Protein 2IC6 (pdb70)

Radius of gyration: 25.02 Å; Cα contacts (8 Å, |Δi|>4): 95; chains: 2; bounding box: 59×15×78 Å

B-factor: mean 16.03, std 6.86, range [6.57, 61.22]

Structure (mmCIF, N/CA/C/O backbone):
data_2IC6
#
_entry.id   2IC6
#
_cell.length_a   28.116
_cell.length_b   49.521
_cell.length_c   100.554
_cell.angle_alpha   90.000
_cell.angle_beta   90.000
_cell.angle_gamma   90.000
#
_symmetry.space_group_name_H-M   'P 21 21 21'
#
loop_
_entity.id
_entity.type
_entity.pdbx_description
1 polymer 'Nucleocapsid protein'
2 water water
#
loop_
_atom_site.group_PDB
_atom_site.id
_atom_site.type_symbol
_atom_site.label_atom_id
_atom_site.label_alt_id
_atom_site.label_comp_id
_atom_site.label_asym_id
_atom_site.label_entity_id
_atom_site.label_seq_id
_atom_site.pdbx_PDB_ins_code
_atom_site.Cartn_x
_atom_site.Cartn_y
_atom_site.Cartn_z
_atom_site.occupancy
_atom_site.B_iso_or_equiv
_atom_site.auth_seq_id
_atom_site.auth_comp_id
_atom_site.auth_asym_id
_atom_site.auth_atom_id
_atom_site.pdbx_PDB_model_num
ATOM 1 N N . SER A 1 5 ? -30.927 19.240 70.426 1.00 30.51 2 SER A N 1
ATOM 2 C CA . SER A 1 5 ? -30.555 17.835 70.090 1.00 26.92 2 SER A CA 1
ATOM 3 C C . SER A 1 5 ? -30.794 17.185 68.730 1.00 23.11 2 SER A C 1
ATOM 4 O O . SER A 1 5 ? -30.260 17.684 67.765 1.00 19.43 2 SER A O 1
ATOM 7 N N . THR A 1 6 ? -31.626 16.149 68.582 1.00 22.20 3 THR A N 1
ATOM 8 C CA . THR A 1 6 ? -31.818 15.515 67.270 1.00 20.02 3 THR A CA 1
ATOM 9 C C . THR A 1 6 ? -32.318 16.499 66.188 1.00 16.28 3 THR A C 1
ATOM 10 O O . THR A 1 6 ? -31.826 16.491 65.033 1.00 16.79 3 THR A O 1
ATOM 14 N N . LEU A 1 7 ? -33.343 17.277 66.494 1.00 15.19 4 LEU A N 1
ATOM 15 C CA . LEU A 1 7 ? -33.878 18.221 65.523 1.00 14.46 4 LEU A CA 1
ATOM 16 C C . LEU A 1 7 ? -32.833 19.246 65.139 1.00 13.18 4 LEU A C 1
ATOM 17 O O . LEU A 1 7 ? -32.732 19.630 63.973 1.00 13.60 4 LEU A O 1
ATOM 22 N N . LYS A 1 8 ? -32.064 19.755 66.106 1.00 13.99 5 LYS A N 1
ATOM 23 C CA . LYS A 1 8 ? -31.025 20.715 65.761 1.00 14.15 5 LYS A CA 1
ATOM 24 C C . LYS A 1 8 ? -29.972 20.049 64.861 1.00 14.34 5 LYS A C 1
ATOM 25 O O . LYS A 1 8 ? -29.463 20.712 63.934 1.00 15.11 5 LYS A O 1
ATOM 31 N N . GLU A 1 9 ? -29.637 18.775 65.113 1.00 14.56 6 GLU A N 1
ATOM 32 C CA . GLU A 1 9 ? -28.651 18.099 64.282 1.00 16.97 6 GLU A CA 1
ATOM 33 C C . GLU A 1 9 ? -29.113 18.043 62.841 1.00 14.51 6 GLU A C 1
ATOM 34 O O . GLU A 1 9 ? -28.319 18.284 61.917 1.00 14.73 6 GLU A O 1
ATOM 40 N N . VAL A 1 10 ? -30.367 17.705 62.641 1.00 12.88 7 VAL A N 1
ATOM 41 C CA . V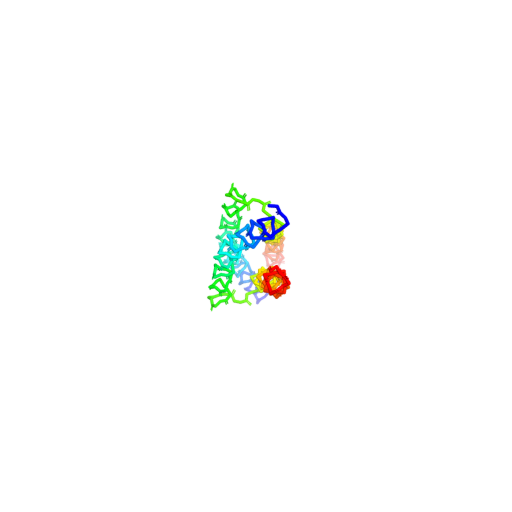AL A 1 10 ? -30.946 17.628 61.300 1.00 13.68 7 VAL A CA 1
ATOM 42 C C . VAL A 1 10 ? -30.941 18.998 60.673 1.00 12.77 7 VAL A C 1
ATOM 43 O O . VAL A 1 10 ? -30.575 19.152 59.504 1.00 13.15 7 VAL A O 1
ATOM 47 N N . GLN A 1 11 ? -31.406 20.027 61.412 1.00 12.97 8 GLN A N 1
ATOM 48 C CA . GLN A 1 11 ? -31.323 21.389 60.879 1.00 13.00 8 GLN A CA 1
ATOM 49 C C . GLN A 1 11 ? -29.938 21.809 60.462 1.00 13.38 8 GLN A C 1
ATOM 50 O O . GLN A 1 11 ? -29.778 22.404 59.400 1.00 13.58 8 GLN A O 1
ATOM 60 N N . ASP A 1 12 ? -28.900 21.527 61.250 1.00 13.96 9 ASP A N 1
ATOM 61 C CA . ASP A 1 12 ? -27.542 21.885 60.869 1.00 15.33 9 ASP A CA 1
ATOM 62 C C . ASP A 1 12 ? -27.117 21.141 59.640 1.00 14.82 9 ASP A C 1
ATOM 63 O O . ASP A 1 12 ? -26.392 21.692 58.821 1.00 15.32 9 ASP A O 1
ATOM 68 N N . ASN A 1 13 ? -27.542 19.888 59.507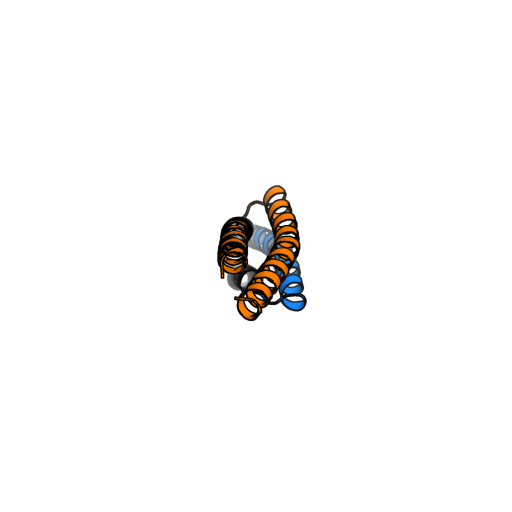 1.00 14.84 10 ASN A N 1
ATOM 69 C CA . ASN A 1 13 ? -27.204 19.139 58.311 1.00 14.00 10 ASN A CA 1
ATOM 70 C C . ASN A 1 13 ? -27.906 19.705 57.082 1.00 12.97 10 ASN A C 1
ATOM 71 O O . ASN A 1 13 ? -27.321 19.763 56.007 1.00 13.34 10 ASN A O 1
ATOM 76 N N . ILE A 1 14 ? -29.140 20.169 57.223 1.00 12.26 11 ILE A N 1
ATOM 77 C CA . ILE A 1 14 ? -29.832 20.825 56.136 1.00 12.35 11 ILE A CA 1
ATOM 78 C C . ILE A 1 14 ? -29.016 22.052 55.782 1.00 12.46 11 ILE A C 1
ATOM 79 O O . ILE A 1 14 ? -28.779 22.312 54.615 1.00 12.56 11 ILE A O 1
ATOM 84 N N . THR A 1 15 ? -28.612 22.854 56.758 1.00 12.48 12 THR A N 1
ATOM 85 C CA . THR A 1 15 ? -27.759 24.052 56.414 1.00 13.11 12 THR A CA 1
ATOM 86 C C . THR A 1 15 ? -26.518 23.710 55.646 1.00 13.63 12 THR A C 1
ATOM 87 O O . THR A 1 15 ? -26.185 24.396 54.660 1.00 13.95 12 THR A O 1
ATOM 91 N N . LEU A 1 16 ? -25.754 22.741 56.083 1.00 13.75 13 LEU A N 1
ATOM 92 C CA . LEU A 1 16 ? -24.520 22.366 55.425 1.00 14.52 13 LEU A CA 1
ATOM 93 C C . LEU A 1 16 ? -24.843 21.957 54.017 1.00 13.48 13 LEU A C 1
ATOM 94 O O . LEU A 1 16 ? -24.137 22.358 53.081 1.00 14.73 13 LEU A O 1
ATOM 99 N N . HIS A 1 17 ? -25.927 21.187 53.844 1.00 11.90 14 HIS A N 1
ATOM 100 C CA . HIS A 1 17 ? -26.277 20.769 52.487 1.00 12.21 14 HIS A CA 1
ATOM 101 C C . HIS A 1 17 ? -26.789 21.917 51.617 1.00 10.40 14 HIS A C 1
ATOM 102 O O . HIS A 1 17 ? -26.469 21.908 50.419 1.00 11.16 14 HIS A O 1
ATOM 109 N N . GLU A 1 18 ? -27.553 22.853 52.187 1.00 10.45 15 GLU A N 1
ATOM 110 C CA . GLU A 1 18 ? -27.991 23.999 51.427 1.00 10.94 15 GLU A CA 1
ATOM 111 C C . GLU A 1 18 ? -26.805 24.838 50.975 1.00 10.62 15 GLU A C 1
ATOM 112 O O . GLU A 1 18 ? -26.761 25.357 49.844 1.00 10.50 15 GLU A O 1
ATOM 118 N N . GLN A 1 19 ? -25.803 25.001 51.834 1.00 10.37 16 GLN A N 1
ATOM 119 C CA . GLN A 1 19 ? -24.605 25.740 51.471 1.00 10.12 16 GLN A CA 1
ATOM 120 C C . GLN A 1 19 ? -23.863 25.029 50.355 1.00 10.65 16 GLN A C 1
ATOM 121 O O . GLN A 1 19 ? -23.424 25.672 49.375 1.00 10.33 16 GLN A O 1
ATOM 127 N N . ARG A 1 20 ? -23.701 23.697 50.468 1.00 10.48 17 ARG A N 1
ATOM 128 C CA . ARG A 1 20 ? -23.022 22.949 49.423 1.00 11.11 17 ARG A CA 1
ATOM 129 C C . ARG A 1 20 ? -23.839 23.004 48.102 1.00 9.01 17 ARG A C 1
ATOM 130 O O . ARG A 1 20 ? -23.263 23.023 47.052 1.00 10.67 17 ARG A O 1
ATOM 138 N N . LEU A 1 21 ? -25.152 23.046 48.208 1.00 9.45 18 LEU A N 1
ATOM 139 C CA . LEU A 1 21 ? -25.980 23.170 47.011 1.00 9.33 18 LEU A CA 1
ATOM 140 C C . LEU A 1 21 ? -25.672 24.488 46.296 1.00 8.65 18 LEU A C 1
ATOM 141 O O . LEU A 1 21 ? -25.580 24.526 45.075 1.00 9.01 18 LEU A O 1
ATOM 146 N N . VAL A 1 22 ? -25.549 25.582 47.031 1.00 8.87 19 VAL A N 1
ATOM 147 C CA . VAL A 1 22 ? -25.230 26.870 46.392 1.00 8.88 19 VAL A CA 1
ATOM 148 C C . VAL A 1 22 ? -23.880 26.792 45.662 1.00 8.87 19 VAL A C 1
ATOM 149 O O . VAL A 1 22 ? -23.758 27.220 44.512 1.00 8.98 19 VAL A O 1
ATOM 153 N N . THR A 1 23 ? -22.824 26.290 46.307 1.00 8.89 20 THR A N 1
ATOM 154 C CA . THR A 1 23 ? -21.546 26.282 45.674 1.00 9.44 20 THR A CA 1
ATOM 155 C C . THR A 1 23 ? -21.518 25.301 44.507 1.00 8.89 20 THR A C 1
ATOM 156 O O . THR A 1 23 ? -20.939 25.613 43.426 1.00 9.96 20 THR A O 1
ATOM 160 N N . THR A 1 24 ? -22.142 24.146 44.655 1.00 9.20 21 THR A N 1
ATOM 161 C CA . THR A 1 24 ? -22.200 23.177 43.571 1.00 9.50 21 THR A CA 1
ATOM 162 C C . THR A 1 24 ? -23.014 23.701 42.410 1.00 8.60 21 THR A C 1
ATOM 163 O O . THR A 1 24 ? -22.678 23.474 41.237 1.00 9.54 21 THR A O 1
ATOM 170 N N . ARG A 1 25 ? -24.095 24.415 42.681 1.00 8.59 22 ARG A N 1
ATOM 171 C CA . ARG A 1 25 ? -24.881 25.020 41.611 1.00 9.18 22 ARG A CA 1
ATOM 172 C C . ARG A 1 25 ? -24.090 26.087 40.881 1.00 9.28 22 ARG A C 1
ATOM 173 O O . ARG A 1 25 ? -24.271 26.243 39.660 1.00 10.04 22 ARG A O 1
ATOM 181 N N . GLN A 1 26 ? -23.219 26.814 41.546 1.00 9.15 23 GLN A N 1
ATOM 182 C CA . GLN A 1 26 ? -22.379 27.782 40.819 1.00 9.68 23 GLN A CA 1
ATOM 183 C C . GLN A 1 26 ? -21.449 27.050 39.865 1.00 9.71 23 GLN A C 1
ATOM 184 O O . GLN A 1 26 ? -21.256 27.451 38.725 1.00 10.27 23 GLN A O 1
ATOM 190 N N . LYS A 1 27 ? -20.856 25.958 40.335 1.00 9.20 24 LYS A N 1
ATOM 191 C CA . LYS A 1 27 ? -20.005 25.141 39.480 1.00 9.85 24 LYS A CA 1
ATOM 192 C C . LYS A 1 27 ? -20.790 24.581 38.282 1.00 8.99 24 LYS A C 1
ATOM 193 O O . LYS A 1 27 ? -20.280 24.503 37.177 1.00 10.35 24 LYS A O 1
ATOM 201 N N . LEU A 1 28 ? -22.049 24.210 38.513 1.00 8.74 25 LEU A N 1
ATOM 202 C CA . LEU A 1 28 ? -22.903 23.796 37.419 1.00 8.63 25 LEU A CA 1
ATOM 203 C C . LEU A 1 28 ? -23.139 24.919 36.422 1.00 9.11 25 LEU A C 1
ATOM 204 O O . LEU A 1 28 ? -23.046 24.689 35.213 1.00 9.83 25 LEU A O 1
ATOM 209 N N . LYS A 1 29 ? -23.435 26.124 36.900 1.00 10.30 26 LYS A N 1
ATOM 210 C CA . LYS A 1 29 ? -23.664 27.259 35.994 1.00 11.61 26 LYS A CA 1
ATOM 211 C C . LYS A 1 29 ? -22.438 27.484 35.127 1.00 13.23 26 LYS A C 1
ATOM 212 O O . LYS A 1 29 ? -22.582 27.724 33.918 1.00 15.31 26 LYS A O 1
ATOM 218 N N . ASP A 1 30 ? -21.245 27.404 35.710 1.00 12.43 27 ASP A N 1
ATOM 219 C CA . ASP A 1 30 ? -20.023 27.567 34.941 1.00 14.07 27 ASP A CA 1
ATOM 220 C C . ASP A 1 30 ? -19.949 26.494 33.850 1.00 12.73 27 ASP A C 1
ATOM 221 O O . ASP A 1 30 ? -19.566 26.773 32.693 1.00 13.88 27 ASP A O 1
ATOM 226 N N . ALA A 1 31 ? -20.221 25.232 34.227 1.00 10.87 28 ALA A N 1
ATOM 227 C CA . ALA A 1 31 ? -20.112 24.142 33.260 1.00 10.09 28 ALA A CA 1
ATOM 228 C C . ALA A 1 31 ? -21.184 24.271 32.159 1.00 10.79 28 ALA A C 1
ATOM 229 O O . ALA A 1 31 ? -20.870 23.941 30.984 1.00 11.58 28 ALA A O 1
ATOM 231 N N . GLU A 1 32 ? -22.382 24.722 32.481 1.00 11.11 29 GLU A N 1
ATOM 232 C CA . GLU A 1 32 ? -23.427 24.866 31.449 1.00 12.82 29 GLU A CA 1
ATOM 233 C C . GLU A 1 32 ? -23.031 25.892 30.421 1.00 14.04 29 GLU A C 1
ATOM 234 O O . GLU A 1 32 ? -23.219 25.711 29.244 1.00 15.25 29 GLU A O 1
ATOM 240 N N . ARG A 1 33 ? -22.477 26.987 30.889 1.00 14.86 30 ARG A N 1
ATOM 241 C CA . ARG A 1 33 ? -22.089 28.062 29.995 1.00 15.55 30 ARG A CA 1
ATOM 242 C C . ARG A 1 33 ? -21.007 27.602 29.061 1.00 15.92 30 ARG A C 1
ATOM 243 O O . ARG A 1 33 ? -21.036 27.903 27.860 1.00 16.83 30 ARG A O 1
ATOM 251 N N . ALA A 1 34 ? -20.051 26.824 29.571 1.00 15.35 31 ALA A N 1
ATOM 252 C CA . ALA A 1 34 ? -18.958 26.310 28.723 1.00 15.28 31 ALA A CA 1
ATOM 253 C C . ALA A 1 34 ? -19.507 25.450 27.609 1.00 14.57 31 ALA A C 1
ATOM 254 O O . ALA A 1 34 ? -19.053 25.518 26.447 1.00 16.23 31 ALA A O 1
ATOM 256 N N . VAL A 1 35 ? -20.492 24.607 27.877 1.00 13.73 32 VAL A N 1
ATOM 257 C CA . VAL A 1 35 ? -21.100 23.736 26.885 1.00 13.69 32 VAL A CA 1
ATOM 258 C C . VAL A 1 35 ? -21.945 24.545 25.899 1.00 14.98 32 VAL A C 1
ATOM 259 O O . VAL A 1 35 ? -21.920 24.217 24.675 1.00 17.75 32 VAL A O 1
ATOM 263 N N . GLU A 1 36 ? -22.653 25.574 26.358 1.00 16.59 33 GLU A N 1
ATOM 264 C CA . GLU A 1 36 ? -23.422 26.456 25.486 1.00 18.99 33 GLU A CA 1
ATOM 265 C C . GLU A 1 36 ? -22.580 27.072 24.413 1.00 20.46 33 GLU A C 1
ATOM 266 O O . GLU A 1 36 ? -23.005 27.191 23.268 1.00 21.82 33 GLU A O 1
ATOM 272 N N . LEU A 1 37 ? -21.379 27.496 24.782 1.00 20.30 34 LEU A N 1
ATOM 273 C CA . LEU A 1 37 ? -20.451 28.110 23.851 1.00 20.92 34 LEU A CA 1
ATOM 274 C C . LEU A 1 37 ? -19.603 27.083 23.037 1.00 20.11 34 LEU A C 1
ATOM 275 O O . LEU A 1 37 ? -19.274 27.356 21.900 1.00 21.98 34 LEU A O 1
ATOM 280 N N . ASP A 1 38 ? -19.242 25.910 23.595 1.00 18.49 35 ASP A N 1
ATOM 281 C CA . ASP A 1 38 ? -18.439 24.886 22.881 1.00 18.12 35 ASP A CA 1
ATOM 282 C C . ASP A 1 38 ? -18.784 23.502 23.418 1.00 15.40 35 ASP A C 1
ATOM 283 O O . ASP A 1 38 ? -18.210 23.089 24.471 1.00 15.46 35 ASP A O 1
ATOM 288 N N . PRO A 1 39 ? -19.763 22.832 22.833 1.00 15.74 36 PRO A N 1
ATOM 289 C CA . PRO A 1 39 ? -20.216 21.5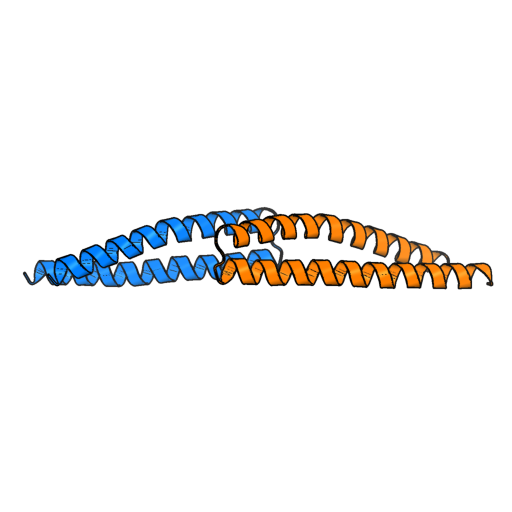47 23.379 1.00 15.07 36 PRO A CA 1
ATOM 290 C C . PRO A 1 39 ? -19.337 20.418 23.003 1.00 14.47 36 PRO A C 1
ATOM 291 O O . PRO A 1 39 ? -19.797 19.405 22.481 1.00 16.24 36 PRO A O 1
ATOM 295 N N . ASP A 1 40 ? -18.049 20.501 23.371 1.00 14.43 37 ASP A N 1
ATOM 296 C CA . ASP A 1 40 ? -17.109 19.410 23.103 1.00 14.66 37 ASP A CA 1
ATOM 297 C C . ASP A 1 40 ? -17.241 18.329 24.157 1.00 13.68 37 ASP A C 1
ATOM 298 O O . ASP A 1 40 ? -17.929 18.473 25.176 1.00 13.58 37 ASP A O 1
ATOM 303 N N . ASP A 1 41 ? -16.605 17.206 23.907 1.00 14.58 38 ASP A N 1
ATOM 304 C CA . ASP A 1 41 ? -16.810 16.061 24.752 1.00 14.13 38 ASP A CA 1
ATOM 305 C C . ASP A 1 41 ? -16.363 16.323 26.174 1.00 12.94 38 ASP A C 1
ATOM 306 O O . ASP A 1 41 ? -17.025 15.869 27.130 1.00 14.53 38 ASP A O 1
ATOM 311 N N . VAL A 1 42 ? -15.217 16.991 26.354 1.00 11.99 39 VAL A N 1
ATOM 312 C CA . VAL A 1 42 ? -14.752 17.263 27.704 1.00 12.04 39 VAL A CA 1
ATOM 313 C C . VAL A 1 42 ? -15.734 18.173 28.441 1.00 10.81 39 VAL A C 1
ATOM 314 O O . VAL A 1 42 ? -16.049 17.937 29.615 1.00 11.01 39 VAL A O 1
ATOM 318 N N . ASN A 1 43 ? -16.172 19.247 27.811 1.00 10.37 40 ASN A N 1
ATOM 319 C CA . ASN A 1 43 ? -17.141 20.138 28.435 1.00 11.05 40 ASN A CA 1
ATOM 320 C C . ASN A 1 43 ? -18.453 19.439 28.742 1.00 10.44 40 ASN A C 1
ATOM 321 O O . ASN A 1 43 ? -19.026 19.654 29.834 1.00 10.27 40 ASN A O 1
ATOM 326 N N . LYS A 1 44 ? -18.911 18.522 27.871 1.00 10.70 41 LYS A N 1
ATOM 327 C CA . LYS A 1 44 ? -20.136 17.765 28.160 1.00 12.23 41 LYS A CA 1
ATOM 328 C C . LYS A 1 44 ? -19.951 16.837 29.349 1.00 11.79 41 LYS A C 1
ATOM 329 O O . LYS A 1 44 ? -20.858 16.679 30.151 1.00 12.39 41 LYS A O 1
ATOM 335 N N . SER A 1 45 ? -18.755 16.240 29.486 1.00 12.06 42 SER A N 1
ATOM 336 C CA . SER A 1 45 ? -18.507 15.402 30.612 1.00 12.63 42 SER A CA 1
ATOM 337 C C . SER A 1 45 ? -18.464 16.200 31.930 1.00 11.19 42 SER A C 1
ATOM 338 O O . SER A 1 45 ? -19.038 15.775 32.954 1.00 11.41 42 SER A O 1
ATOM 343 N N . THR A 1 46 ? -17.846 17.362 31.938 1.00 10.57 43 THR A N 1
ATOM 344 C CA . THR A 1 46 ? -17.810 18.203 33.112 1.00 9.95 43 THR A CA 1
ATOM 345 C C . THR A 1 46 ? -19.256 18.528 33.522 1.00 9.44 43 THR A C 1
ATOM 346 O O . THR A 1 46 ? -19.623 18.466 34.683 1.00 9.56 43 THR A O 1
ATOM 350 N N . LEU A 1 47 ? -20.050 18.903 32.544 1.00 9.66 44 LEU A N 1
ATOM 351 C CA . LEU A 1 47 ? -21.448 19.240 32.789 1.00 9.67 44 LEU A CA 1
ATOM 352 C C . LEU A 1 47 ? -22.247 18.053 33.373 1.00 9.03 44 LEU A C 1
ATOM 353 O O . LEU A 1 47 ? -23.007 18.235 34.345 1.00 9.14 44 LEU A O 1
ATOM 358 N N . GLN A 1 48 ? -22.076 16.886 32.800 1.00 9.95 45 GLN A N 1
ATOM 359 C CA . GLN A 1 48 ? -22.734 15.689 33.303 1.00 10.27 45 GLN A CA 1
ATOM 360 C C . GLN A 1 48 ? -22.425 15.492 34.777 1.00 9.44 45 GLN A C 1
ATOM 361 O O . GLN A 1 48 ? -23.318 15.197 35.575 1.00 10.15 45 GLN A O 1
ATOM 367 N N . SER A 1 49 ? -21.152 15.623 35.146 1.00 9.33 46 SER A N 1
ATOM 368 C CA . SER A 1 49 ? -20.760 15.453 36.516 1.00 9.00 46 SER A CA 1
ATOM 369 C C . SER A 1 49 ? -21.338 16.513 37.449 1.00 8.67 46 SER A C 1
ATOM 370 O O . SER A 1 49 ? -21.802 16.203 38.553 1.00 9.54 46 SER A O 1
ATOM 373 N N . ARG A 1 50 ? -21.283 17.780 37.064 1.00 8.17 47 ARG A N 1
ATOM 374 C CA . ARG A 1 50 ? -21.813 18.837 37.902 1.00 8.28 47 ARG A CA 1
ATOM 375 C C . ARG A 1 50 ? -23.329 18.671 38.074 1.00 8.32 47 ARG A C 1
ATOM 376 O O . ARG A 1 50 ? -23.847 18.961 39.147 1.00 9.08 47 ARG A O 1
ATOM 384 N N . ARG A 1 51 ? -24.026 18.264 37.021 1.00 8.20 48 ARG A N 1
ATOM 385 C CA . ARG A 1 51 ? -25.477 18.018 37.112 1.00 8.41 48 ARG A CA 1
ATOM 386 C C . ARG A 1 51 ? -25.753 16.980 38.158 1.00 8.44 48 ARG A C 1
ATOM 387 O O . ARG A 1 51 ? -26.661 17.104 38.984 1.00 8.93 48 ARG A O 1
ATOM 395 N N . ALA A 1 52 ? -25.020 15.872 38.128 1.00 9.07 49 ALA A N 1
ATOM 396 C CA . ALA A 1 52 ? -25.267 14.770 39.063 1.00 9.37 49 ALA A CA 1
ATOM 397 C C . ALA A 1 52 ? -25.009 15.207 40.479 1.00 8.73 49 ALA A C 1
ATOM 398 O O . ALA A 1 52 ? -25.691 14.784 41.420 1.00 9.83 49 ALA A O 1
ATOM 400 N N . ALA A 1 53 ? -23.978 16.032 40.696 1.00 8.95 50 ALA A N 1
ATOM 401 C CA . ALA A 1 53 ? -23.662 16.496 42.022 1.00 9.27 50 ALA A CA 1
ATOM 402 C C . ALA A 1 53 ? -24.800 17.357 42.579 1.00 9.00 50 ALA A C 1
ATOM 403 O O . ALA A 1 53 ? -25.166 17.197 43.776 1.00 9.02 50 ALA A O 1
ATOM 405 N N . VAL A 1 54 ? -25.314 18.260 41.780 1.00 7.80 51 VAL A N 1
ATOM 406 C CA . VAL A 1 54 ? -26.434 19.079 42.220 1.00 8.12 51 VAL A CA 1
ATOM 407 C C . VAL A 1 54 ? -27.666 18.263 42.516 1.00 8.13 51 VAL A C 1
ATOM 408 O O . VAL A 1 54 ? -28.317 18.429 43.549 1.00 8.24 51 VAL A O 1
ATOM 412 N N . SER A 1 55 ? -28.006 17.355 41.616 1.00 8.23 52 SER A N 1
ATOM 413 C CA . SER A 1 55 ? -29.197 16.540 41.806 1.00 9.30 52 SER A CA 1
ATOM 414 C C . SER A 1 55 ? -29.092 15.646 43.017 1.00 8.96 52 SER A C 1
ATOM 415 O O . SER A 1 55 ? -30.072 15.500 43.747 1.00 9.27 52 SER A O 1
ATOM 422 N N . ALA A 1 56 ? -27.901 15.099 43.260 1.00 8.66 53 ALA A N 1
ATOM 423 C CA . ALA A 1 56 ? -27.718 14.269 44.425 1.00 9.41 53 ALA A CA 1
ATOM 424 C C . ALA A 1 56 ? -27.896 15.058 45.707 1.00 9.14 53 ALA A C 1
ATOM 425 O O . ALA A 1 56 ? -28.484 14.567 46.682 1.00 9.56 53 ALA A O 1
ATOM 427 N N . LEU A 1 57 ? -27.433 16.305 45.729 1.00 8.85 54 LEU A N 1
ATOM 428 C CA . LEU A 1 57 ? -27.651 17.175 46.905 1.00 9.47 54 LEU A CA 1
ATOM 429 C C . LEU A 1 57 ? -29.109 17.510 47.100 1.00 8.93 54 LEU A C 1
ATOM 430 O O . LEU A 1 57 ? -29.597 17.492 48.226 1.00 9.15 54 LEU A O 1
ATOM 435 N N . GLU A 1 58 ? -29.803 17.777 46.011 1.00 8.34 55 GLU A N 1
ATOM 436 C CA . GLU A 1 58 ? -31.206 18.082 46.118 1.00 8.85 55 GLU A CA 1
ATOM 437 C C . GLU A 1 58 ? -31.966 16.848 46.655 1.00 9.13 55 GLU A C 1
ATOM 438 O O . GLU A 1 58 ? -32.865 16.988 47.516 1.00 9.78 55 GLU A O 1
ATOM 444 N N . THR A 1 59 ? -31.632 15.649 46.218 1.00 8.68 56 THR A N 1
ATOM 445 C CA . THR A 1 59 ? -32.256 14.464 46.742 1.00 10.22 56 THR A CA 1
ATOM 446 C C . THR A 1 59 ? -32.051 14.322 48.227 1.00 9.07 56 THR A C 1
ATOM 447 O O . THR A 1 59 ? -32.991 14.044 48.976 1.00 10.45 56 THR A O 1
ATOM 451 N N . LYS A 1 60 ? -30.815 14.441 48.658 1.00 9.29 57 LYS A N 1
ATOM 452 C CA . L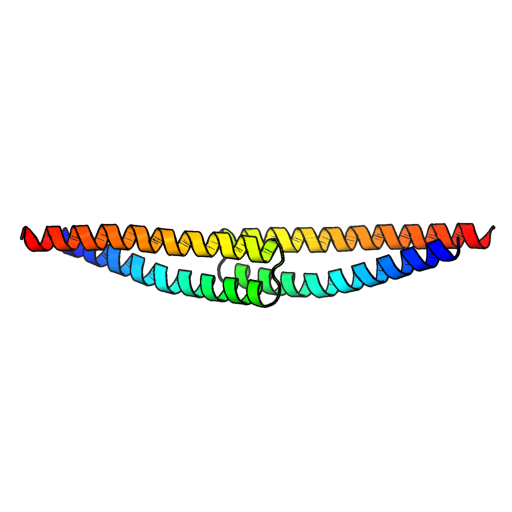YS A 1 60 ? -30.504 14.345 50.055 1.00 10.11 57 LYS A CA 1
ATOM 453 C C . LYS A 1 60 ? -31.205 15.402 50.886 1.00 10.08 57 LYS A C 1
ATOM 454 O O . LYS A 1 60 ? -31.781 15.093 51.931 1.00 10.94 57 LYS A O 1
ATOM 460 N N . LEU A 1 61 ? -31.259 16.641 50.406 1.00 9.79 58 LEU A N 1
ATOM 461 C CA . LEU A 1 61 ? -32.024 17.680 51.066 1.00 10.41 58 LEU A CA 1
ATOM 462 C C . LEU A 1 61 ? -33.480 17.387 51.190 1.00 10.13 58 LEU A C 1
ATOM 463 O O . LEU A 1 61 ? -34.083 17.659 52.236 1.00 11.41 58 LEU A O 1
ATOM 468 N N . GLY A 1 62 ? -34.066 16.827 50.160 1.00 10.53 59 GLY A N 1
ATOM 469 C CA . GLY A 1 62 ? -35.481 16.501 50.255 1.00 11.83 59 GLY A CA 1
ATOM 470 C C . GLY A 1 62 ? -35.750 15.468 51.332 1.00 11.79 59 GLY A C 1
ATOM 471 O O . GLY A 1 62 ? -36.759 15.565 52.036 1.00 13.36 59 GLY A O 1
ATOM 472 N N . GLU A 1 63 ? -34.871 14.483 51.452 1.00 11.19 60 GLU A N 1
ATOM 473 C CA . GLU A 1 63 ? -34.981 13.484 52.502 1.00 12.14 60 GLU A CA 1
ATOM 474 C C . GLU A 1 63 ? -34.864 14.128 53.877 1.00 11.16 60 GLU A C 1
ATOM 475 O O . GLU A 1 63 ? -35.702 13.861 54.761 1.00 12.37 60 GLU A O 1
ATOM 481 N N . LEU A 1 64 ? -33.839 14.943 54.080 1.00 10.46 61 LEU A N 1
ATOM 482 C CA . LEU A 1 64 ? -33.625 15.594 55.334 1.00 10.35 61 LEU A CA 1
ATOM 483 C C . LEU A 1 64 ? -34.850 16.468 55.728 1.00 9.97 61 LEU A C 1
ATOM 484 O O . LEU A 1 64 ? -35.308 16.458 56.870 1.00 11.53 61 LEU A O 1
ATOM 489 N N . LYS A 1 65 ? -35.381 17.220 54.765 1.00 10.18 62 LYS A N 1
ATOM 490 C CA . LYS A 1 65 ? -36.456 18.132 55.046 1.00 10.70 62 LYS A CA 1
ATOM 491 C C . LYS A 1 65 ? -37.733 17.366 55.394 1.00 10.42 62 LYS A C 1
ATOM 492 O O . LYS A 1 65 ? -38.483 17.743 56.320 1.00 11.39 62 LYS A O 1
ATOM 498 N N . ARG A 1 66 ? -38.028 16.295 54.674 1.00 10.69 63 ARG A N 1
ATOM 499 C CA . ARG A 1 66 ? -39.218 15.483 55.006 1.00 11.61 63 ARG A CA 1
ATOM 500 C C . ARG A 1 66 ? -39.075 14.880 56.380 1.00 10.92 63 ARG A C 1
ATOM 501 O O . ARG A 1 66 ? -40.066 14.763 57.139 1.00 11.91 63 ARG A O 1
ATOM 509 N N . GLU A 1 67 ? -37.887 14.412 56.729 1.00 10.19 64 GLU A N 1
ATOM 510 C CA . GLU A 1 67 ? -37.672 13.833 58.076 1.00 9.95 64 GLU A CA 1
ATOM 511 C C . GLU A 1 67 ? -37.788 14.894 59.150 1.00 10.60 64 GLU A C 1
ATOM 512 O O . GLU A 1 67 ? -38.381 14.640 60.200 1.00 11.06 64 GLU A O 1
ATOM 518 N N . LEU A 1 68 ? -37.220 16.096 58.962 1.00 10.96 65 LEU A N 1
ATOM 519 C CA . LEU A 1 68 ? -37.392 17.144 59.957 1.00 11.25 65 LEU A CA 1
ATOM 520 C C . LEU A 1 68 ? -38.864 17.501 60.157 1.00 11.17 65 LEU A C 1
ATOM 521 O O . LEU A 1 68 ? -39.284 17.730 61.298 1.00 12.03 65 LEU A O 1
ATOM 526 N N . ALA A 1 69 ? -39.648 17.545 59.083 1.00 11.72 66 ALA A N 1
ATOM 527 C CA . ALA A 1 69 ? -41.062 17.808 59.193 1.00 12.19 66 ALA A CA 1
ATOM 528 C C . ALA A 1 69 ? -41.708 16.786 60.146 1.00 12.30 66 ALA A C 1
ATOM 529 O O . ALA A 1 69 ? -42.513 17.145 61.025 1.00 14.16 66 ALA A O 1
ATOM 531 N N . ASP A 1 70 ? -41.401 15.517 59.973 1.00 12.04 67 ASP A N 1
ATOM 532 C CA . ASP A 1 70 ? -41.943 14.475 60.821 1.00 12.65 67 ASP A CA 1
ATOM 533 C C . ASP A 1 70 ? -41.350 14.513 62.246 1.00 12.70 67 ASP A C 1
ATOM 534 O O . ASP A 1 70 ? -42.078 14.284 63.246 1.00 15.38 67 ASP A O 1
ATOM 543 N N . LEU A 1 71 ? -40.100 14.853 62.430 1.00 12.66 68 LEU A N 1
ATOM 544 C CA . LEU A 1 71 ? -39.537 15.040 63.765 1.00 13.34 68 LEU A CA 1
ATOM 545 C C . LEU A 1 71 ? -40.309 16.129 64.536 1.00 13.95 68 LEU A C 1
ATOM 546 O O . LEU A 1 71 ? -40.648 15.973 65.718 1.00 15.34 68 LEU A O 1
ATOM 551 N N . ILE A 1 72 ? -40.586 17.237 63.855 1.00 13.91 69 ILE A N 1
ATOM 552 C CA . ILE A 1 72 ? -41.345 18.358 64.439 1.00 14.33 69 ILE A CA 1
ATOM 553 C C . ILE A 1 72 ? -42.752 17.869 64.788 1.00 15.12 69 ILE A C 1
ATOM 554 O O . ILE A 1 72 ? -43.248 18.127 65.885 1.00 16.52 69 ILE A O 1
ATOM 559 N N . ALA A 1 73 ? -43.446 17.213 63.861 1.00 14.54 70 ALA A N 1
ATOM 560 C CA . ALA A 1 73 ? -44.825 16.808 64.118 1.00 16.38 70 ALA A CA 1
ATOM 561 C C . ALA A 1 73 ? -44.899 15.891 65.349 1.00 16.32 70 ALA A C 1
ATOM 562 O O . ALA A 1 73 ? -45.802 15.984 66.177 1.00 19.74 70 ALA A O 1
ATOM 564 N N . ALA A 1 74 ? -43.891 15.037 65.533 1.00 16.53 71 ALA A N 1
ATOM 565 C CA . ALA A 1 74 ? -43.925 14.090 66.615 1.00 17.04 71 ALA A CA 1
ATOM 566 C C . ALA A 1 74 ? -43.707 14.846 67.898 1.00 18.90 71 ALA A C 1
ATOM 567 O O . ALA A 1 74 ? -44.346 14.556 68.874 1.00 22.32 71 ALA A O 1
ATOM 569 N N . GLN A 1 75 ? -42.909 15.890 67.945 1.00 17.73 72 GLN A N 1
ATOM 570 C CA . GLN A 1 75 ? -42.650 16.628 69.166 1.00 18.74 72 GLN A CA 1
ATOM 571 C C . GLN A 1 75 ? -43.840 17.536 69.484 1.00 20.16 72 GLN A C 1
ATOM 572 O O . GLN A 1 75 ? -44.043 17.852 70.679 1.00 22.76 72 GLN A O 1
ATOM 578 N N . HIS B 1 3 ? 3.940 14.561 -5.788 1.00 21.17 0 HIS B N 1
ATOM 579 C CA . HIS B 1 3 ? 3.481 14.691 -4.364 1.00 17.45 0 HIS B CA 1
ATOM 580 C C . HIS B 1 3 ? 2.846 16.040 -4.065 1.00 15.91 0 HIS B C 1
ATOM 581 O O . HIS B 1 3 ? 2.571 16.368 -2.920 1.00 15.31 0 HIS B O 1
ATOM 588 N N . MET B 1 4 ? 2.580 16.846 -5.101 1.00 15.51 1 MET B N 1
ATOM 589 C CA . MET B 1 4 ? 2.173 18.228 -4.924 1.00 15.82 1 MET B CA 1
ATOM 590 C C . MET B 1 4 ? 0.824 18.322 -4.183 1.00 16.52 1 MET B C 1
ATOM 591 O O . MET B 1 4 ? 0.703 19.093 -3.236 1.00 15.50 1 MET B O 1
ATOM 596 N N . SER B 1 5 ? -0.179 17.533 -4.591 1.00 17.16 2 SER B N 1
ATOM 597 C CA . SER B 1 5 ? -1.486 17.583 -3.923 1.00 16.69 2 SER B CA 1
ATOM 598 C C . SER B 1 5 ? -1.406 17.107 -2.474 1.00 15.10 2 SER B C 1
ATOM 599 O O . SER B 1 5 ? -2.036 17.626 -1.540 1.00 15.22 2 SER B O 1
ATOM 602 N N . THR B 1 6 ? -0.602 16.116 -2.276 1.00 13.15 3 THR B N 1
ATOM 603 C CA . THR B 1 6 ? -0.395 15.584 -0.940 1.00 12.10 3 THR B CA 1
ATOM 604 C C . THR B 1 6 ? 0.282 16.592 -0.037 1.00 12.13 3 THR B C 1
ATOM 605 O O . THR B 1 6 ? -0.045 16.714 1.118 1.00 12.30 3 THR B O 1
ATOM 609 N N . LEU B 1 7 ? 1.236 17.320 -0.582 1.00 13.43 4 LEU B N 1
ATOM 610 C CA . LEU B 1 7 ? 1.960 18.374 0.142 1.00 13.83 4 LEU B CA 1
ATOM 611 C C . LEU B 1 7 ? 0.964 19.401 0.646 1.00 14.87 4 LEU B C 1
ATOM 612 O O . LEU B 1 7 ? 0.997 19.842 1.792 1.00 13.92 4 LEU B O 1
ATOM 617 N N . LYS B 1 8 ? 0.004 19.770 -0.195 1.00 14.98 5 LYS B N 1
ATOM 618 C CA . LYS B 1 8 ? -0.990 20.736 0.197 1.00 17.11 5 LYS B CA 1
ATOM 619 C C . LYS B 1 8 ? -1.886 20.212 1.298 1.00 14.59 5 LYS B C 1
ATOM 620 O O . LYS B 1 8 ? -2.211 20.924 2.237 1.00 17.00 5 LYS B O 1
ATOM 626 N N . GLU B 1 9 ? -2.301 18.934 1.195 1.00 14.39 6 GLU B N 1
ATOM 627 C CA . GLU B 1 9 ? -3.113 18.292 2.257 1.00 14.17 6 GLU B CA 1
ATOM 628 C C . GLU B 1 9 ? -2.367 18.310 3.592 1.00 11.91 6 GLU B C 1
ATOM 629 O O . GLU B 1 9 ? -2.964 18.591 4.615 1.00 12.32 6 GLU B O 1
ATOM 635 N N . VAL B 1 10 ? -1.111 17.965 3.586 1.00 10.56 7 VAL B N 1
ATOM 636 C CA . VAL B 1 10 ? -0.333 17.929 4.798 1.00 10.06 7 VAL B CA 1
ATOM 637 C C . VAL B 1 10 ? -0.140 19.331 5.359 1.00 10.29 7 VAL B C 1
ATOM 638 O O . VAL B 1 10 ? -0.308 19.545 6.580 1.00 10.37 7 VAL B O 1
ATOM 642 N N . GLN B 1 11 ? 0.157 20.312 4.510 1.00 10.87 8 GLN B N 1
ATOM 643 C CA . GLN B 1 11 ? 0.235 21.681 4.975 1.00 11.61 8 GLN B CA 1
ATOM 644 C C . GLN B 1 11 ? -1.074 22.135 5.620 1.00 11.66 8 GLN B C 1
ATOM 645 O O . GLN B 1 11 ? -1.074 22.758 6.701 1.00 11.71 8 GLN B O 1
ATOM 651 N N . ASP B 1 12 ? -2.210 21.823 5.011 1.00 11.42 9 ASP B N 1
ATOM 652 C CA . ASP B 1 12 ? -3.491 22.175 5.557 1.00 12.39 9 ASP B CA 1
ATOM 653 C C . ASP B 1 12 ? -3.774 21.463 6.875 1.00 11.04 9 ASP B C 1
ATOM 654 O O . ASP B 1 12 ? -4.376 22.026 7.786 1.00 11.96 9 ASP B O 1
ATOM 659 N N . ASN B 1 13 ? -3.350 20.205 6.958 1.00 11.43 10 ASN B N 1
ATOM 660 C CA . ASN B 1 13 ? -3.497 19.430 8.190 1.00 10.42 10 ASN B CA 1
ATOM 661 C C . ASN B 1 13 ? -2.658 20.038 9.317 1.00 9.88 10 ASN B C 1
ATOM 662 O O . ASN B 1 13 ? -3.077 20.115 10.480 1.00 10.35 10 ASN B O 1
ATOM 667 N N . ILE B 1 14 ? -1.473 20.495 9.004 1.00 9.74 11 ILE B N 1
ATOM 668 C CA . ILE B 1 14 ? -0.630 21.190 9.975 1.00 9.49 11 ILE B CA 1
ATOM 669 C C . ILE B 1 14 ? -1.333 22.467 10.430 1.00 9.51 11 ILE B C 1
ATOM 670 O O . ILE B 1 14 ? -1.430 22.697 11.640 1.00 10.12 11 ILE B O 1
ATOM 675 N N . THR B 1 15 ? -1.839 23.275 9.505 1.00 9.79 12 THR B N 1
ATOM 676 C CA . THR B 1 15 ? -2.545 24.496 9.883 1.00 10.29 12 THR B CA 1
ATOM 677 C C . THR B 1 15 ? -3.692 24.199 10.833 1.00 10.14 12 THR B C 1
ATOM 678 O O . THR B 1 15 ? -3.852 24.883 11.859 1.00 10.41 12 THR B O 1
ATOM 682 N N . LEU B 1 16 ? -4.513 23.191 10.492 1.00 9.85 13 LEU B N 1
ATOM 683 C CA . LEU B 1 16 ? -5.648 22.835 11.328 1.00 10.71 13 LEU B CA 1
ATOM 684 C C . LEU B 1 16 ? -5.184 22.441 12.718 1.00 10.20 13 LEU B C 1
ATOM 685 O O . LEU B 1 16 ? -5.782 22.858 13.714 1.00 10.99 13 LEU B O 1
ATOM 690 N N . HIS B 1 17 ? -4.116 21.628 12.812 1.00 10.07 14 HIS B N 1
ATOM 691 C CA . HIS B 1 17 ? -3.652 21.236 14.105 1.00 9.91 14 HIS B CA 1
ATOM 692 C C . HIS B 1 17 ? -2.999 22.348 14.885 1.00 9.71 14 HIS B C 1
ATOM 693 O O . HIS B 1 17 ? -3.090 22.367 16.123 1.00 10.36 14 HIS B O 1
ATOM 700 N N . GLU B 1 18 ? -2.359 23.296 14.214 1.00 9.43 15 GLU B N 1
ATOM 701 C CA . GLU B 1 18 ? -1.829 24.472 14.874 1.00 9.56 15 GLU B CA 1
ATOM 702 C C . GLU B 1 18 ? -2.962 25.298 15.501 1.00 9.49 15 GLU B C 1
ATOM 703 O O . GLU B 1 18 ? -2.876 25.748 16.638 1.00 10.36 15 GLU B O 1
ATOM 709 N N . GLN B 1 19 ? -4.052 25.483 14.762 1.00 9.74 16 GLN B N 1
ATOM 710 C CA . GLN B 1 19 ? -5.218 26.167 15.307 1.00 9.78 16 GLN B CA 1
ATOM 711 C C . GLN B 1 19 ? -5.772 25.409 16.489 1.00 10.07 16 GLN B C 1
ATOM 712 O O . GLN B 1 19 ? -6.057 26.013 17.543 1.00 10.95 16 GLN B O 1
ATOM 718 N N . ARG B 1 20 ? -5.951 24.110 16.346 1.00 9.73 17 ARG B N 1
ATOM 719 C CA . ARG B 1 20 ? -6.484 23.315 17.449 1.00 11.08 17 ARG B CA 1
ATOM 720 C C . ARG B 1 20 ? -5.592 23.424 18.677 1.00 10.44 17 ARG B C 1
ATOM 721 O O . ARG B 1 20 ? -6.085 23.434 19.813 1.00 11.13 17 ARG B O 1
ATOM 729 N N . LEU B 1 21 ? -4.271 23.455 18.499 1.00 10.17 18 LEU B N 1
ATOM 730 C CA . LEU B 1 21 ? -3.370 23.616 19.636 1.00 10.23 18 LEU B CA 1
ATOM 731 C C . LEU B 1 21 ? -3.614 24.940 20.332 1.00 10.19 18 LEU B C 1
ATOM 732 O O . LEU B 1 21 ? -3.689 24.977 21.559 1.00 11.21 18 LEU B O 1
ATOM 737 N N . VAL B 1 22 ? -3.713 26.044 19.603 1.00 10.26 19 VAL B N 1
ATOM 738 C CA . VAL B 1 22 ? -3.985 27.335 20.219 1.00 10.99 19 VAL B CA 1
ATOM 739 C C . VAL B 1 22 ? -5.308 27.303 20.975 1.00 11.10 19 VAL B C 1
ATOM 740 O O . VAL B 1 22 ? -5.392 27.718 22.139 1.00 12.70 19 VAL B O 1
ATOM 744 N N . THR B 1 23 ? -6.356 26.821 20.339 1.00 10.96 20 THR B N 1
ATOM 745 C CA . THR B 1 23 ? -7.666 26.789 20.912 1.00 12.11 20 THR B CA 1
ATOM 746 C C . THR B 1 23 ? -7.708 25.939 22.161 1.00 12.13 20 THR B C 1
ATOM 747 O O . THR B 1 23 ? -8.265 26.314 23.208 1.00 13.84 20 THR B O 1
ATOM 751 N N . THR B 1 24 ? -7.071 24.785 22.075 1.00 11.46 21 THR B N 1
ATOM 752 C CA . THR B 1 24 ? -7.095 23.858 23.212 1.00 11.27 21 THR B CA 1
ATOM 753 C C . THR B 1 24 ? -6.194 24.358 24.333 1.00 11.65 21 THR B C 1
ATOM 754 O O . THR B 1 24 ? -6.496 24.128 25.509 1.00 13.24 21 THR B O 1
ATOM 758 N N . ARG B 1 25 ? -5.082 25.003 24.014 1.00 12.53 22 ARG B N 1
ATOM 759 C CA . ARG B 1 25 ? -4.264 25.566 25.083 1.00 13.08 22 ARG B CA 1
ATOM 760 C C . ARG B 1 25 ? -5.034 26.609 25.893 1.00 13.43 22 ARG B C 1
ATOM 761 O O . ARG B 1 25 ? -4.805 26.726 27.092 1.00 14.19 22 ARG B O 1
ATOM 769 N N . GLN B 1 26 ? -5.951 27.374 25.283 1.00 13.94 23 GLN B N 1
ATOM 770 C CA . GLN B 1 26 ? -6.740 28.291 26.049 1.00 15.00 23 GLN B CA 1
ATOM 771 C C . GLN B 1 26 ? -7.670 27.560 27.010 1.00 13.90 23 GLN B C 1
ATOM 772 O O . GLN B 1 26 ? -7.789 27.956 28.183 1.00 14.98 23 GLN B O 1
ATOM 778 N N . LYS B 1 27 ? -8.296 26.479 26.535 1.00 12.24 24 LYS B N 1
ATOM 779 C CA . LYS B 1 27 ? -9.097 25.625 27.396 1.00 12.42 24 LYS B CA 1
ATOM 780 C C . LYS B 1 27 ? -8.253 25.043 28.530 1.00 12.20 24 LYS B C 1
ATOM 781 O O . LYS B 1 27 ? -8.699 24.895 29.667 1.00 13.00 24 LYS B O 1
ATOM 789 N N . LEU B 1 28 ? -7.028 24.632 28.234 1.00 11.66 25 LEU B N 1
ATOM 790 C CA . LEU B 1 28 ? -6.109 24.153 29.251 1.00 11.24 25 LEU B CA 1
ATOM 791 C C . LEU B 1 28 ? -5.810 25.191 30.303 1.00 11.60 25 LEU B C 1
ATOM 792 O O . LEU B 1 28 ? -5.849 24.861 31.507 1.00 11.58 25 LEU B O 1
ATOM 797 N N . LYS B 1 29 ? -5.534 26.428 29.913 1.00 13.19 26 LYS B N 1
ATOM 798 C CA . LYS B 1 29 ? -5.242 27.457 30.873 1.00 14.64 26 LYS B CA 1
ATOM 799 C C . LYS B 1 29 ? -6.397 27.642 31.839 1.00 13.73 26 LYS B C 1
ATOM 800 O O . LYS B 1 29 ? -6.208 27.760 33.053 1.00 14.68 26 LYS B O 1
ATOM 806 N N . ASP B 1 30 ? -7.597 27.640 31.332 1.00 13.40 27 ASP B N 1
ATOM 807 C CA . ASP B 1 30 ? -8.751 27.777 32.179 1.00 14.13 27 ASP B CA 1
ATOM 808 C C . ASP B 1 30 ? -8.911 26.612 33.123 1.00 13.55 27 ASP B C 1
ATOM 809 O O . ASP B 1 30 ? -9.260 26.791 34.274 1.00 13.63 27 ASP B O 1
ATOM 814 N N . ALA B 1 31 ? -8.704 25.392 32.622 1.00 11.86 28 ALA B N 1
ATOM 815 C CA . ALA B 1 31 ? -8.802 24.215 33.470 1.00 11.77 28 ALA B CA 1
ATOM 816 C C . ALA B 1 31 ? -7.711 24.186 34.556 1.00 11.19 28 ALA B C 1
ATOM 817 O O . ALA B 1 31 ? -7.965 23.732 35.675 1.00 12.06 28 ALA B O 1
ATOM 819 N N . GLU B 1 32 ? -6.510 24.629 34.221 1.00 11.14 29 GLU B N 1
ATOM 820 C CA . GLU B 1 32 ? -5.439 24.766 35.202 1.00 12.34 29 GLU B CA 1
ATOM 821 C C . GLU B 1 32 ? -5.863 25.654 36.348 1.00 13.93 29 GLU B C 1
ATOM 822 O O . GLU B 1 32 ? -5.670 25.364 37.531 1.00 13.97 29 GLU B O 1
ATOM 828 N N . ARG B 1 33 ? -6.404 26.824 35.988 1.00 14.88 30 ARG B N 1
ATOM 829 C CA . ARG B 1 33 ? -6.846 27.813 36.978 1.00 15.25 30 ARG B CA 1
ATOM 830 C C . ARG B 1 33 ? -7.941 27.261 37.880 1.00 14.73 30 ARG B C 1
ATOM 831 O O . ARG B 1 33 ? -7.916 27.476 39.084 1.00 15.38 30 ARG B O 1
ATOM 839 N N . ALA B 1 34 ? -8.882 26.512 37.315 1.00 14.09 31 ALA B N 1
ATOM 840 C CA . ALA B 1 34 ? -9.972 25.938 38.117 1.00 14.23 31 ALA B CA 1
ATOM 841 C C . ALA B 1 34 ? -9.400 25.004 39.204 1.00 13.69 31 ALA B C 1
ATOM 842 O O . ALA B 1 34 ? -9.882 25.016 40.334 1.00 14.20 31 ALA B O 1
ATOM 844 N N . VAL B 1 35 ? -8.426 24.185 38.866 1.00 12.30 32 VAL B N 1
ATOM 845 C CA . VAL B 1 35 ? -7.793 23.288 39.837 1.00 12.50 32 VAL B CA 1
ATOM 846 C C . VAL B 1 35 ? -6.945 24.003 40.853 1.00 13.15 32 VAL B C 1
ATOM 847 O O . VAL B 1 35 ? -6.976 23.641 42.043 1.00 14.44 32 VAL B O 1
ATOM 851 N N . GLU B 1 36 ? -6.248 25.050 40.440 1.00 14.78 33 GLU B N 1
ATOM 852 C CA . GLU B 1 36 ? -5.459 25.888 41.325 1.00 17.41 33 GLU B CA 1
ATOM 853 C C . GLU B 1 36 ? -6.374 26.449 42.398 1.00 17.39 33 GLU B C 1
ATOM 854 O O . GLU B 1 36 ? -6.006 26.480 43.571 1.00 19.92 33 GLU B O 1
ATOM 860 N N . LEU B 1 37 ? -7.608 26.839 42.033 1.00 16.83 34 LEU B N 1
ATOM 861 C CA . LEU B 1 37 ? -8.551 27.361 42.976 1.00 17.43 34 LEU B CA 1
ATOM 862 C C . LEU B 1 37 ? -9.263 26.342 43.826 1.00 16.97 34 LEU B C 1
ATOM 863 O O . LEU B 1 37 ? -9.475 26.580 45.013 1.00 19.59 34 LEU B O 1
ATOM 868 N N . ASP B 1 38 ? -9.671 25.224 43.239 1.00 15.75 35 ASP B N 1
ATOM 869 C CA . ASP B 1 38 ? -10.461 24.227 43.946 1.00 16.18 35 ASP B CA 1
ATOM 870 C C . ASP B 1 38 ? -10.242 22.890 43.251 1.00 15.39 35 ASP B C 1
ATOM 871 O O . ASP B 1 38 ? -10.892 22.558 42.196 1.00 15.28 35 ASP B O 1
ATOM 876 N N . PRO B 1 39 ? -9.332 22.087 43.749 1.00 13.88 36 PRO B N 1
ATOM 877 C CA . PRO B 1 39 ? -8.950 20.825 43.099 1.00 13.50 36 PRO B CA 1
ATOM 878 C C . PRO B 1 39 ? -9.850 19.663 43.394 1.00 14.37 36 PRO B C 1
ATOM 879 O O . PRO B 1 39 ? -9.378 18.612 43.804 1.00 14.99 36 PRO B O 1
ATOM 883 N N . ASP B 1 40 ? -11.107 19.767 43.013 1.00 14.23 37 ASP B N 1
ATOM 884 C CA . ASP B 1 40 ? -12.064 18.701 43.233 1.00 14.51 37 ASP B CA 1
ATOM 885 C C . ASP B 1 40 ? -11.949 17.702 42.101 1.00 13.45 37 ASP B C 1
ATOM 886 O O . ASP B 1 40 ? -11.264 17.913 41.114 1.00 14.40 37 ASP B O 1
ATOM 891 N N . ASP B 1 41 ? -12.667 16.589 42.259 1.00 14.97 38 ASP B N 1
ATOM 892 C CA . ASP B 1 41 ? -12.533 15.457 41.302 1.00 14.90 38 ASP B CA 1
ATOM 893 C C . ASP B 1 41 ? -12.896 15.906 39.904 1.00 13.34 38 ASP B C 1
ATOM 894 O O . ASP B 1 41 ? -12.213 15.574 38.941 1.00 13.61 38 ASP B O 1
ATOM 899 N N . VAL B 1 42 ? -13.955 16.692 39.754 1.00 12.63 39 VAL B N 1
ATOM 900 C CA . VAL B 1 42 ? -14.386 17.110 38.426 1.00 12.06 39 VAL B CA 1
ATOM 901 C C . VAL B 1 42 ? -13.356 18.035 37.781 1.00 10.36 39 VAL B C 1
ATOM 902 O O . VAL B 1 42 ? -13.016 17.844 36.622 1.00 11.75 39 VAL B O 1
ATOM 906 N N . ASN B 1 43 ? -12.865 19.010 38.518 1.00 10.91 40 ASN B N 1
ATOM 907 C CA . ASN B 1 43 ? -11.878 19.926 37.946 1.00 10.78 40 ASN B CA 1
ATOM 908 C C . ASN B 1 43 ? -10.587 19.169 37.583 1.00 10.34 40 ASN B C 1
ATOM 909 O O . ASN B 1 43 ? -9.963 19.464 36.569 1.00 10.09 40 ASN B O 1
ATOM 914 N N . LYS B 1 44 ? -10.189 18.183 38.387 1.00 11.40 41 LYS B N 1
ATOM 915 C CA . LYS B 1 44 ? -8.997 17.400 38.074 1.00 12.08 41 LYS B CA 1
ATOM 916 C C . LYS B 1 44 ? -9.186 16.570 36.855 1.00 11.41 41 LYS B C 1
ATOM 917 O O . LYS B 1 44 ? -8.283 16.437 36.043 1.00 11.95 41 LYS B O 1
ATOM 923 N N . SER B 1 45 ? -10.372 16.006 36.692 1.00 12.10 42 SER B N 1
ATOM 924 C CA . SER B 1 45 ? -10.651 15.208 35.491 1.00 13.15 42 SER B CA 1
ATOM 925 C C . SER B 1 45 ? -10.681 16.057 34.241 1.00 11.01 42 SER B C 1
ATOM 926 O O . SER B 1 45 ? -10.093 15.680 33.207 1.00 12.16 42 SER B O 1
ATOM 929 N N . THR B 1 46 ? -11.281 17.243 34.302 1.00 11.26 43 THR B N 1
ATOM 930 C CA . THR B 1 46 ? -11.290 18.175 33.191 1.00 11.06 43 THR B CA 1
ATOM 931 C C . THR B 1 46 ? -9.842 18.493 32.807 1.00 10.22 43 THR B C 1
ATOM 932 O O . THR B 1 46 ? -9.450 18.504 31.640 1.00 10.57 43 THR B O 1
ATOM 936 N N . LEU B 1 47 ? -9.031 18.798 33.829 1.00 10.17 44 LEU B N 1
ATOM 937 C CA . LEU B 1 47 ? -7.631 19.183 33.597 1.00 10.09 44 LEU B CA 1
ATOM 938 C C . LEU B 1 47 ? -6.833 18.058 32.956 1.00 10.01 44 LEU B C 1
ATOM 939 O O . LEU B 1 47 ? -6.059 18.277 32.027 1.00 10.35 44 LEU B O 1
ATOM 944 N N . GLN B 1 48 ? -6.973 16.837 33.472 1.00 10.39 45 GLN B N 1
ATOM 945 C CA . GLN B 1 48 ? -6.273 15.721 32.889 1.00 11.11 45 GLN B CA 1
ATOM 946 C C . GLN B 1 48 ? -6.638 15.571 31.417 1.00 10.64 45 GLN B C 1
ATOM 947 O O . GLN B 1 48 ? -5.751 15.355 30.572 1.00 10.94 45 GLN B O 1
ATOM 953 N N . SER B 1 49 ? -7.900 15.727 31.059 1.00 10.15 46 SER B N 1
ATOM 954 C CA . SER B 1 49 ? -8.293 15.594 29.673 1.00 10.67 46 SER B CA 1
ATOM 955 C C . SER B 1 49 ? -7.680 16.683 28.809 1.00 9.41 46 SER B C 1
ATOM 956 O O . SER B 1 49 ? -7.221 16.397 27.694 1.00 9.91 46 SER B O 1
ATOM 959 N N . ARG B 1 50 ? -7.725 17.932 29.256 1.00 9.58 47 ARG B N 1
ATOM 960 C CA . ARG B 1 50 ? -7.146 18.992 28.475 1.00 8.66 47 ARG B CA 1
ATOM 961 C C . ARG B 1 50 ? -5.638 18.827 28.333 1.00 9.14 47 ARG B C 1
ATOM 962 O O . ARG B 1 50 ? -5.081 19.118 27.280 1.00 9.55 47 ARG B O 1
ATOM 970 N N . ARG B 1 51 ? -4.938 18.424 29.394 1.00 9.48 48 ARG B N 1
ATOM 971 C CA . ARG B 1 51 ? -3.505 18.205 29.327 1.00 8.98 48 ARG B CA 1
ATOM 972 C C . ARG B 1 51 ? -3.178 17.157 28.301 1.00 9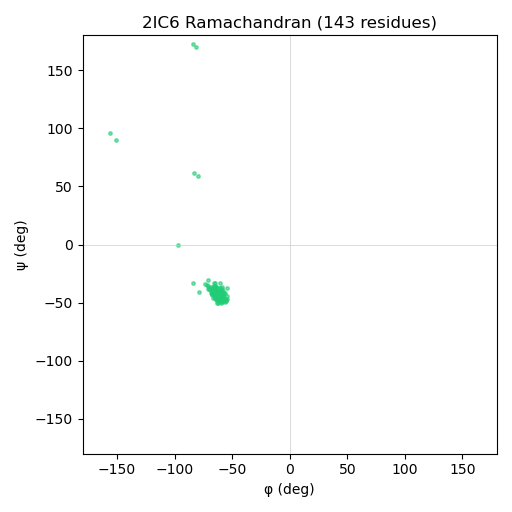.27 48 ARG B C 1
ATOM 973 O O . ARG B 1 51 ? -2.262 17.316 27.471 1.00 9.89 48 ARG B O 1
ATOM 981 N N . ALA B 1 52 ? -3.892 16.052 28.338 1.00 9.40 49 ALA B N 1
ATOM 982 C CA . ALA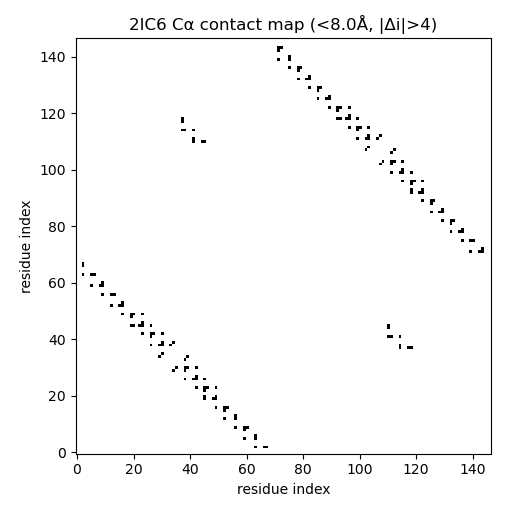 B 1 52 ? -3.654 14.970 27.427 1.00 9.69 49 ALA B CA 1
ATOM 983 C C . ALA B 1 52 ? -3.889 15.420 25.991 1.00 9.97 49 ALA B C 1
ATOM 984 O O . ALA B 1 52 ? -3.130 15.046 25.087 1.00 10.23 49 ALA B O 1
ATOM 986 N N . ALA B 1 53 ? -4.927 16.202 25.753 1.00 9.46 50 ALA B N 1
ATOM 987 C CA . ALA B 1 53 ? -5.231 16.660 24.422 1.00 9.67 50 ALA B CA 1
ATOM 988 C C . ALA B 1 53 ? -4.164 17.594 23.881 1.00 9.10 50 ALA B C 1
ATOM 989 O O . ALA B 1 53 ? -3.758 17.466 22.722 1.00 9.66 50 ALA B O 1
ATOM 991 N N . VAL B 1 54 ? -3.649 18.498 24.713 1.00 8.78 51 VAL B N 1
ATOM 992 C CA . VAL B 1 54 ? -2.584 19.388 24.300 1.00 8.97 51 VAL B CA 1
ATOM 993 C C . VAL B 1 54 ? -1.307 18.598 23.991 1.00 9.05 51 VAL B C 1
ATOM 994 O O . VAL B 1 54 ? -0.661 18.828 22.968 1.00 9.73 51 VAL B O 1
ATOM 998 N N . SER B 1 55 ? -0.956 17.668 24.868 1.00 9.52 52 SER B N 1
ATOM 999 C CA . SER B 1 55 ? 0.242 16.900 24.637 1.00 10.92 52 SER B CA 1
ATOM 1000 C C . SER B 1 55 ? 0.155 16.094 23.361 1.00 10.42 52 SER B C 1
ATOM 1001 O O . SER B 1 55 ? 1.122 16.009 22.582 1.00 11.41 52 SER B O 1
ATOM 1006 N N . ALA B 1 56 ? -1.008 15.520 23.093 1.00 10.39 53 ALA B N 1
ATOM 1007 C CA . ALA B 1 56 ? -1.241 14.770 21.857 1.00 11.18 53 ALA B CA 1
ATOM 1008 C C . ALA B 1 56 ? -1.169 15.640 20.619 1.00 10.55 53 ALA B C 1
ATOM 1009 O O . ALA B 1 56 ? -0.610 15.219 19.601 1.00 11.33 53 ALA B O 1
ATOM 1011 N N . LEU B 1 57 ? -1.674 16.860 20.688 1.00 9.67 54 LEU B N 1
ATOM 1012 C CA . LEU B 1 57 ? -1.561 17.792 19.577 1.00 10.11 54 LEU B CA 1
ATOM 1013 C C . LEU B 1 57 ? -0.094 18.174 19.306 1.00 9.46 54 LEU B C 1
ATOM 1014 O O . LEU B 1 57 ? 0.295 18.233 18.150 1.00 9.87 54 LEU B O 1
ATOM 1019 N N . GLU B 1 58 ? 0.661 18.422 20.345 1.00 9.53 55 GLU B N 1
ATOM 1020 C CA . GLU B 1 58 ? 2.078 18.725 20.184 1.00 10.18 55 GLU B CA 1
ATOM 1021 C C . GLU B 1 58 ? 2.764 17.540 19.497 1.00 10.55 55 GLU B C 1
ATOM 1022 O O . GLU B 1 58 ? 3.564 17.720 18.543 1.00 10.19 55 GLU B O 1
ATOM 1028 N N . THR B 1 59 ? 2.512 16.315 19.954 1.00 10.14 56 THR B N 1
ATOM 1029 C CA . THR B 1 59 ? 3.126 15.157 19.323 1.00 10.87 56 THR B CA 1
ATOM 1030 C C . THR B 1 59 ? 2.704 15.027 17.874 1.00 10.11 56 THR B C 1
ATOM 1031 O O . THR B 1 59 ? 3.584 14.767 17.001 1.00 11.08 56 THR B O 1
ATOM 1035 N N . LYS B 1 60 ? 1.422 15.194 17.591 1.00 10.24 57 LYS B N 1
ATOM 1036 C CA . LYS B 1 60 ? 0.924 15.071 16.241 1.00 10.54 57 LYS B CA 1
ATOM 1037 C C . LYS B 1 60 ? 1.566 16.106 15.345 1.00 9.58 57 LYS B C 1
ATOM 1038 O O . LYS B 1 60 ? 1.927 15.801 14.198 1.00 10.33 57 LYS B O 1
ATOM 1044 N N . LEU B 1 61 ? 1.686 17.348 15.786 1.00 9.75 58 LEU B N 1
ATOM 1045 C CA . LEU B 1 61 ? 2.306 18.388 14.973 1.00 9.68 58 LEU B CA 1
ATOM 1046 C C . LEU B 1 61 ? 3.742 18.021 14.658 1.00 9.55 58 LEU B C 1
ATOM 1047 O O . LEU B 1 61 ? 4.209 18.244 13.525 1.00 9.92 58 LEU B O 1
ATOM 1052 N N . GLY B 1 62 ? 4.492 17.451 15.595 1.00 9.70 59 GLY B N 1
ATOM 1053 C CA . GLY B 1 62 ? 5.855 17.058 15.291 1.00 10.68 59 GLY B CA 1
ATOM 1054 C C . GLY B 1 62 ? 5.907 15.991 14.234 1.00 10.36 59 GLY B C 1
ATOM 1055 O O . GLY B 1 62 ? 6.720 16.014 13.302 1.00 11.05 59 GLY B O 1
ATOM 1056 N N . GLU B 1 63 ? 4.980 15.043 14.310 1.00 10.36 60 GLU B N 1
ATOM 1057 C CA . GLU B 1 63 ? 4.908 13.973 13.308 1.00 10.79 60 GLU B CA 1
ATOM 1058 C C . GLU B 1 63 ? 4.518 14.513 11.940 1.00 9.77 60 GLU B C 1
ATOM 1059 O O . GLU B 1 63 ? 5.128 14.144 10.929 1.00 10.10 60 GLU B O 1
ATOM 1065 N N . LEU B 1 64 ? 3.548 15.437 11.890 1.00 9.50 61 LEU B N 1
ATOM 1066 C CA . LEU B 1 64 ? 3.121 15.997 10.618 1.00 9.25 61 LEU B CA 1
ATOM 1067 C C . LEU B 1 64 ? 4.251 16.801 9.988 1.00 9.78 61 LEU B C 1
ATOM 1068 O O . LEU B 1 64 ? 4.445 16.750 8.767 1.00 10.37 61 LEU B O 1
ATOM 1073 N N . LYS B 1 65 ? 4.992 17.561 10.772 1.00 9.28 62 LYS B N 1
ATOM 1074 C CA . LYS B 1 65 ? 6.105 18.337 10.241 1.00 10.11 62 LYS B CA 1
ATOM 1075 C C . LYS B 1 65 ? 7.179 17.466 9.702 1.00 9.47 62 LYS B C 1
ATOM 1076 O O . LYS B 1 65 ? 7.818 17.773 8.693 1.00 10.34 62 LYS B O 1
ATOM 1082 N N . ARG B 1 66 ? 7.434 16.310 10.322 1.00 10.06 63 ARG B N 1
ATOM 1083 C CA . ARG B 1 66 ? 8.400 15.366 9.795 1.00 10.88 63 ARG B CA 1
ATOM 1084 C C . ARG B 1 66 ? 7.874 14.734 8.472 1.00 10.35 63 ARG B C 1
ATOM 1085 O O . ARG B 1 66 ? 8.644 14.571 7.520 1.00 10.34 63 ARG B O 1
ATOM 1093 N N . GLU B 1 67 ? 6.588 14.432 8.414 1.00 10.04 64 GLU B N 1
ATOM 1094 C CA . GLU B 1 67 ? 6.005 13.954 7.162 1.00 10.25 64 GLU B CA 1
ATOM 1095 C C . GLU B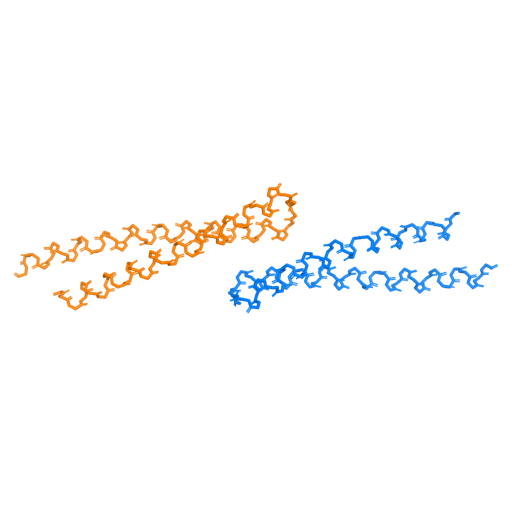 1 67 ? 6.165 14.993 6.067 1.00 9.57 64 GLU B C 1
ATOM 1096 O O . GLU B 1 67 ? 6.451 14.629 4.907 1.00 10.85 64 GLU B O 1
ATOM 1102 N N . LEU B 1 68 ? 5.944 16.245 6.375 1.00 9.67 65 LEU B N 1
ATOM 1103 C CA . LEU B 1 68 ? 6.116 17.315 5.400 1.00 9.36 65 LEU B CA 1
ATOM 1104 C C . LEU B 1 68 ? 7.546 17.358 4.896 1.00 8.86 65 LEU B C 1
ATOM 1105 O O . LEU B 1 68 ? 7.753 17.433 3.672 1.00 9.22 65 LEU B O 1
ATOM 1110 N N . ALA B 1 69 ? 8.514 17.276 5.790 1.00 9.42 66 ALA B N 1
ATOM 1111 C CA . ALA B 1 69 ? 9.897 17.288 5.354 1.00 9.79 66 ALA B CA 1
ATOM 1112 C C . ALA B 1 69 ? 10.178 16.110 4.458 1.00 8.69 66 ALA B C 1
ATOM 1113 O O . ALA B 1 69 ? 10.870 16.252 3.428 1.00 9.66 66 ALA B O 1
ATOM 1115 N N . ASP B 1 70 ? 9.664 14.941 4.798 1.00 9.50 67 ASP B N 1
ATOM 1116 C CA . ASP B 1 70 ? 9.903 13.741 3.958 1.00 10.64 67 ASP B CA 1
ATOM 1117 C C . ASP B 1 70 ? 9.241 13.897 2.594 1.00 9.79 67 ASP B C 1
ATOM 1118 O O . ASP B 1 70 ? 9.818 13.486 1.568 1.00 10.36 67 ASP B O 1
ATOM 1123 N N . LEU B 1 71 ? 8.033 14.469 2.527 1.00 9.89 68 LEU B N 1
ATOM 1124 C CA . LEU B 1 71 ? 7.354 14.676 1.279 1.00 10.50 68 LEU B CA 1
ATOM 1125 C C . LEU B 1 71 ? 8.081 15.670 0.402 1.00 9.95 68 LEU B C 1
ATOM 1126 O O . LEU B 1 71 ? 8.215 15.464 -0.811 1.00 10.86 68 LEU B O 1
ATOM 1135 N N . ILE B 1 72 ? 8.596 16.751 0.996 1.00 9.30 69 ILE B N 1
ATOM 1136 C CA . ILE B 1 72 ? 9.382 17.723 0.258 1.00 9.55 69 ILE B CA 1
ATOM 1137 C C . ILE B 1 72 ? 10.632 17.064 -0.316 1.00 9.62 69 ILE B C 1
ATOM 1138 O O . ILE B 1 72 ? 10.972 17.268 -1.493 1.00 10.77 69 ILE B O 1
ATOM 1143 N N . ALA B 1 73 ? 11.304 16.243 0.479 1.00 9.35 70 ALA B N 1
ATOM 1144 C CA . ALA B 1 73 ? 12.551 15.592 0.011 1.00 11.52 70 ALA B CA 1
ATOM 1145 C C . ALA B 1 73 ? 12.204 14.672 -1.137 1.00 12.79 70 ALA B C 1
ATOM 1146 O O . ALA B 1 73 ? 12.978 14.583 -2.120 1.00 12.71 70 ALA B O 1
ATOM 1148 N N . ALA B 1 74 ? 11.122 13.938 -1.055 1.00 11.65 71 ALA B N 1
ATOM 1149 C CA . ALA B 1 74 ? 10.733 13.044 -2.151 1.00 12.99 71 ALA B CA 1
ATOM 1150 C C . ALA B 1 74 ? 10.402 13.877 -3.393 1.00 12.94 71 ALA B C 1
ATOM 1151 O O . ALA B 1 74 ? 10.801 13.522 -4.515 1.00 14.64 71 ALA B O 1
ATOM 1153 N N . GLN B 1 75 ? 9.680 14.980 -3.251 1.00 11.83 72 GLN B N 1
ATOM 1154 C CA . GLN B 1 75 ? 9.351 15.830 -4.412 1.00 12.08 72 GLN B CA 1
ATOM 1155 C C . GLN B 1 75 ? 10.593 16.362 -5.072 1.00 11.37 72 GLN B C 1
ATOM 1156 O O . GLN B 1 75 ? 10.667 16.440 -6.296 1.00 12.41 72 GLN B O 1
ATOM 1162 N N . LYS B 1 76 ? 11.558 16.792 -4.259 1.00 11.19 73 LYS B N 1
ATOM 1163 C CA . LYS B 1 76 ? 12.800 17.334 -4.751 1.00 11.75 73 LYS B CA 1
ATOM 1164 C C . LYS B 1 76 ? 13.486 16.366 -5.712 1.00 12.83 73 LYS B C 1
ATOM 1165 O O . LYS B 1 76 ? 14.121 16.821 -6.656 1.00 14.46 73 LYS B O 1
ATOM 1171 N N . LEU B 1 77 ? 13.401 15.069 -5.429 1.00 11.64 74 LEU B N 1
ATOM 1172 C CA . LEU B 1 77 ? 14.077 14.044 -6.191 1.00 12.33 74 LEU B CA 1
ATOM 1173 C C . LEU B 1 77 ? 13.201 13.390 -7.229 1.00 12.05 74 LEU B C 1
ATOM 1174 O O . LEU B 1 77 ? 13.666 12.455 -7.904 1.00 14.05 74 LEU B O 1
ATOM 1179 N N . ALA B 1 78 ? 11.961 13.764 -7.356 1.00 13.75 75 ALA B N 1
ATOM 1180 C CA . ALA B 1 78 ? 11.074 13.176 -8.288 1.00 15.63 75 ALA B CA 1
ATOM 1181 C C . ALA B 1 78 ? 11.428 13.610 -9.727 1.00 17.08 75 ALA B C 1
ATOM 1182 O O . ALA B 1 78 ? 12.138 14.594 -9.995 1.00 20.02 75 ALA B O 1
#

CATH classification: 1.20.58.90

Organism: Sin Nombre orthohantavirus (NCBI:txid3052499)

InterPro domains:
  IPR002214 Hantavirus nucleocapsid protein [PF00846] (1-428)
  IPR002214 Hantavirus nucleocapsid protein [PIRSF003949] (1-428)

Foldseek 3Di: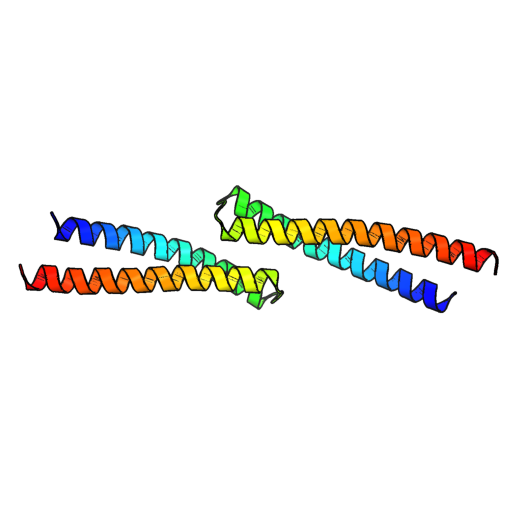
DVLVVLVVVLVVLVVVLVVLVVQLVVLVVVCVVPVDPVSVVSNVVSVVVNVVSVVVSVVSVVVSVVVVVVD/DVVVLVVLVVVLVVLVVVLVVLVVVLVVLVVVCVVPNDPVSVVSNVVSVVVNVVSVVVSVVSVVVSVVVVVVVVVD

Secondary structure (DSSP, 8-state):
-HHHHHHHHHHHHHHHHHHHHHHHHHHHHHHHH---HHHHHHHHHHHHHHHHHHHHHHHHHHHHHHHHHH-/-HHHHHHHHHHHHHHHHHHHHHHHHHHHHHHHHHH---HHHHHHHHHHHHHHHHHHHHHHHHHHHHHHHHHHHHH-

Nearest PDB structures (foldseek):
  2ic6-assembly1_A  TM=1.014E+00  e=8.242E-09  Orthohantavirus sinnombreense
  2ic9-assembly1_A  TM=9.840E-01  e=1.951E-08  Orthohantavirus sinnombreense
  4fi5-assembly1_A  TM=9.449E-01  e=5.206E-05  Hantaan virus 76-118
  5j0h-assembly2_B  TM=9.442E-01  e=1.484E-01  synthetic construct
  8glt-assembly1_0  TM=8.899E-01  e=9.499E-01  synthetic construct

Sequence (147 aa):
STLKEVQDNITLHEQRLVTTRQKLKDAERAVELDPDDVNKSTLQSRRAAVSALETKLGELKRELADLIAAQHMSTLKEVQDNITLHEQRLVTTRQKLKDAERAVELDPDDVNKSTLQSRRAAVSALETKLGELKRELADLIAAQKLA

Solvent-accessible surface area: 10150 Å² total; per-residue (Å²): 118,81,56,121,115,25,84,68,47,15,63,88,19,59,108,100,22,106,78,15,94,93,55,14,117,86,6,58,131,40,22,117,121,54,84,40,121,33,18,119,63,23,12,132,47,16,131,63,40,4,63,64,28,69,86,80,6,31,90,17,96,199,110,18,61,100,52,104,85,84,168,107,137,87,63,12,118,118,21,85,76,51,20,92,71,19,63,90,105,13,106,61,18,97,89,41,28,120,88,9,62,126,37,20,134,122,56,79,38,128,26,21,111,71,24,9,108,46,14,111,52,38,10,62,61,23,75,80,88,7,42,93,9,96,155,92,40,55,73,25,87,53,44,53,170,153,114